Protein AF-A0AAP2K8S1-F1 (afdb_monomer)

pLDDT: mean 81.0, std 13.33, range [36.81, 93.19]

Secondary structure (DSSP, 8-state):
----------PPPTT--HHHHHHHHHHHHHHHTHHHHHHHHSS---HHHHHHHHHHHHHHHH--

Mean predicted aligned error: 8.05 Å

Structure (mmCIF, N/CA/C/O backbone):
data_AF-A0AAP2K8S1-F1
#
_entry.id   AF-A0AAP2K8S1-F1
#
loop_
_atom_site.group_PDB
_atom_site.id
_atom_site.type_symbol
_atom_site.label_atom_id
_atom_site.label_alt_id
_atom_site.label_comp_id
_atom_site.label_asym_id
_atom_site.label_entity_id
_atom_site.label_seq_id
_atom_site.pdbx_PDB_ins_code
_atom_site.Cartn_x
_atom_site.Cartn_y
_atom_site.Cartn_z
_atom_site.occupancy
_atom_site.B_iso_or_equiv
_atom_site.auth_seq_id
_atom_s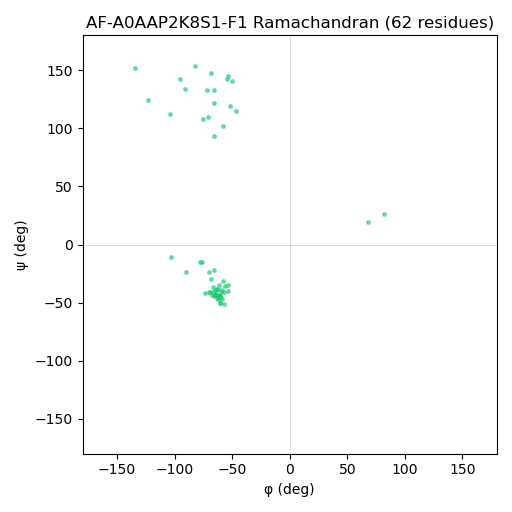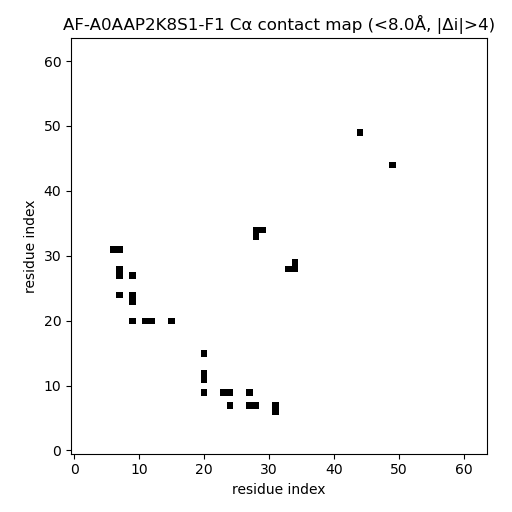ite.auth_comp_id
_atom_site.auth_asym_id
_atom_site.auth_atom_id
_atom_site.pdbx_PDB_model_num
ATOM 1 N N . MET A 1 1 ? -17.077 -17.921 -4.959 1.00 36.81 1 MET A N 1
ATOM 2 C CA . MET A 1 1 ? -15.624 -18.135 -4.746 1.00 36.81 1 MET A CA 1
ATOM 3 C C . MET A 1 1 ? -14.889 -16.845 -5.092 1.00 36.81 1 MET A C 1
ATOM 5 O O . MET A 1 1 ? -15.089 -16.332 -6.184 1.00 36.81 1 MET A O 1
ATOM 9 N N . LYS A 1 2 ? -14.128 -16.240 -4.167 1.00 41.81 2 LYS A N 1
ATOM 10 C CA . LYS A 1 2 ? -13.388 -15.001 -4.471 1.00 41.81 2 LYS A CA 1
ATOM 11 C C . LYS A 1 2 ? -12.179 -15.369 -5.326 1.00 41.81 2 LYS A C 1
ATOM 13 O O . LYS A 1 2 ? -11.264 -16.011 -4.825 1.00 41.81 2 LYS A O 1
ATOM 18 N N . GLY A 1 3 ? -12.241 -15.012 -6.609 1.00 41.97 3 GLY A N 1
ATOM 19 C CA . GLY A 1 3 ? -11.209 -15.305 -7.596 1.00 41.97 3 GLY A CA 1
ATOM 20 C C . GLY A 1 3 ? -9.822 -14.893 -7.113 1.00 41.97 3 GLY A C 1
ATOM 21 O O . GLY A 1 3 ? -9.653 -13.856 -6.467 1.00 41.97 3 GLY A O 1
ATOM 22 N N . VAL A 1 4 ? -8.841 -15.740 -7.419 1.00 46.47 4 VAL A N 1
ATOM 23 C CA . VAL A 1 4 ? -7.417 -15.490 -7.203 1.00 46.47 4 VAL A CA 1
ATOM 24 C C . VAL A 1 4 ? -7.100 -14.082 -7.716 1.00 46.47 4 VAL A C 1
ATOM 26 O O . VAL A 1 4 ? -7.244 -13.799 -8.905 1.00 46.47 4 VAL A O 1
ATOM 29 N N . LYS A 1 5 ? -6.718 -13.170 -6.813 1.00 55.78 5 LYS A N 1
ATOM 30 C CA . LYS A 1 5 ? -6.238 -11.826 -7.165 1.00 55.78 5 LYS A CA 1
ATOM 31 C C . LYS A 1 5 ? -5.027 -12.028 -8.088 1.00 55.78 5 LYS A C 1
ATOM 33 O O . LYS A 1 5 ? -3.957 -12.388 -7.604 1.00 55.78 5 LYS A O 1
ATOM 38 N N . LYS A 1 6 ? -5.189 -11.855 -9.407 1.00 55.22 6 LYS A N 1
ATOM 39 C CA . LYS A 1 6 ? -4.071 -11.890 -10.368 1.00 55.22 6 LYS A CA 1
ATOM 40 C C . LYS A 1 6 ? -2.998 -10.916 -9.871 1.00 55.22 6 LYS A C 1
ATOM 42 O O . LYS A 1 6 ? -3.279 -9.726 -9.724 1.00 55.22 6 LYS A O 1
ATOM 47 N N . MET A 1 7 ? -1.793 -11.418 -9.581 1.00 63.62 7 MET A N 1
ATOM 48 C CA . MET A 1 7 ? -0.640 -10.559 -9.302 1.00 63.62 7 MET A CA 1
ATOM 49 C C . MET A 1 7 ? -0.455 -9.574 -10.459 1.00 63.62 7 MET A C 1
ATOM 51 O O . MET A 1 7 ? -0.721 -9.911 -11.616 1.00 63.62 7 MET A O 1
ATOM 55 N N . SER A 1 8 ? -0.027 -8.347 -10.156 1.00 66.81 8 SER A N 1
ATOM 56 C CA . SER A 1 8 ? 0.138 -7.305 -11.167 1.00 66.81 8 SER A CA 1
ATOM 57 C C . SER A 1 8 ? 1.258 -7.668 -12.147 1.00 66.81 8 SER A C 1
ATOM 59 O O . SER A 1 8 ? 2.428 -7.375 -11.900 1.00 66.81 8 SER A O 1
ATOM 61 N N . LYS A 1 9 ? 0.909 -8.300 -13.272 1.00 71.69 9 LYS A N 1
ATOM 62 C CA . LYS A 1 9 ? 1.836 -8.565 -14.376 1.00 71.69 9 LYS A CA 1
ATOM 63 C C . LYS A 1 9 ? 2.153 -7.242 -15.075 1.00 71.69 9 LYS A C 1
ATOM 65 O O . LYS A 1 9 ? 1.286 -6.666 -15.726 1.00 71.69 9 LYS A O 1
ATOM 70 N N . THR A 1 10 ? 3.384 -6.758 -14.925 1.00 74.06 10 THR A N 1
ATOM 71 C CA . THR A 1 10 ? 3.880 -5.568 -15.633 1.00 74.06 10 THR A CA 1
ATOM 72 C C . THR A 1 10 ? 4.788 -6.042 -16.757 1.00 74.06 10 THR A C 1
ATOM 74 O O . THR A 1 10 ? 5.837 -6.615 -16.494 1.00 74.06 10 THR A O 1
ATOM 77 N N . VAL A 1 11 ? 4.360 -5.853 -18.005 1.00 79.88 11 VAL A N 1
ATOM 78 C CA . VAL A 1 11 ? 5.187 -6.133 -19.186 1.00 79.88 11 VAL A CA 1
ATOM 7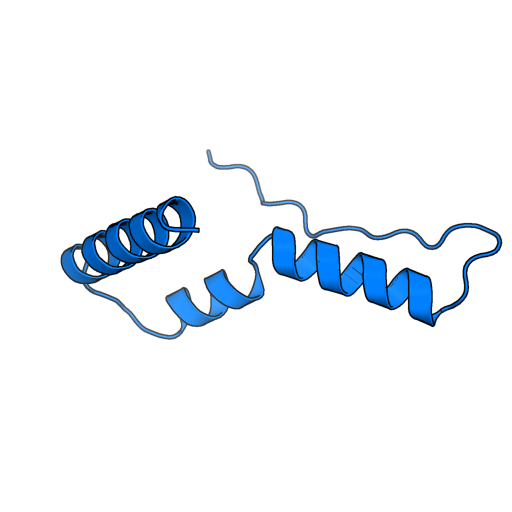9 C C . VAL A 1 11 ? 5.946 -4.853 -19.554 1.00 79.88 11 VAL A C 1
ATOM 81 O O . VAL A 1 11 ? 5.364 -3.757 -19.538 1.00 79.88 11 VAL A O 1
ATOM 84 N N . VAL A 1 12 ? 7.247 -4.987 -19.818 1.00 80.12 12 VAL A N 1
ATOM 85 C CA . VAL A 1 12 ? 8.118 -3.890 -20.266 1.00 80.12 12 VAL A CA 1
ATOM 86 C C . VAL A 1 12 ? 7.755 -3.541 -21.707 1.00 80.12 12 VAL A C 1
ATOM 88 O O . VAL A 1 12 ? 7.560 -4.436 -22.531 1.00 80.12 12 VAL A O 1
ATOM 91 N N . ARG A 1 13 ? 7.593 -2.251 -22.008 1.00 80.94 13 ARG A N 1
ATOM 92 C CA . ARG A 1 13 ? 7.279 -1.798 -23.369 1.00 80.94 13 ARG A CA 1
ATOM 93 C C . ARG A 1 13 ? 8.564 -1.710 -24.197 1.00 80.94 13 ARG A C 1
ATOM 95 O O . ARG A 1 13 ? 9.642 -1.495 -23.653 1.00 80.94 13 ARG A O 1
ATOM 102 N N . LYS A 1 14 ? 8.453 -1.856 -25.521 1.00 67.62 14 LYS A N 1
ATOM 103 C CA . LYS A 1 14 ? 9.570 -1.569 -26.434 1.00 67.62 14 LYS A CA 1
ATOM 104 C C . LYS A 1 14 ? 9.855 -0.059 -26.347 1.00 67.62 14 LYS A C 1
ATOM 106 O O . LYS A 1 14 ? 8.932 0.718 -26.573 1.00 67.62 14 LYS A O 1
ATOM 111 N N . ASN A 1 15 ? 11.081 0.322 -25.978 1.00 74.25 15 ASN A N 1
ATOM 112 C CA . ASN A 1 15 ? 11.564 1.696 -25.717 1.00 74.25 15 ASN A CA 1
ATOM 113 C C . ASN A 1 15 ? 11.264 2.301 -24.328 1.00 74.25 15 ASN A C 1
ATOM 115 O O . ASN A 1 15 ? 11.211 3.519 -24.191 1.00 74.25 15 ASN A O 1
ATOM 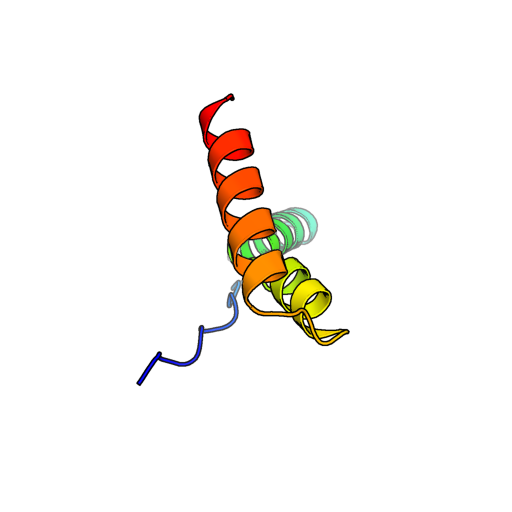119 N N . GLU A 1 16 ? 11.084 1.490 -23.284 1.00 77.19 16 GLU A N 1
ATOM 120 C CA . GLU A 1 16 ? 11.095 2.002 -21.903 1.00 77.19 16 GLU A CA 1
ATOM 121 C C . GLU A 1 16 ? 12.467 1.870 -21.241 1.00 77.19 16 GLU A C 1
ATOM 123 O O . GLU A 1 16 ? 13.139 0.848 -21.383 1.00 77.19 16 GLU A O 1
ATOM 128 N N . SER A 1 17 ? 12.828 2.877 -20.440 1.00 82.88 17 SER A N 1
ATOM 129 C CA . SER A 1 17 ? 13.915 2.754 -19.470 1.00 82.88 17 SER A CA 1
ATOM 130 C C . SER A 1 17 ? 13.524 1.789 -18.344 1.00 82.88 17 SER A C 1
ATOM 132 O O . SER A 1 17 ? 12.355 1.704 -17.941 1.00 82.88 17 SER A O 1
ATOM 134 N N . LEU A 1 18 ? 14.518 1.082 -17.803 1.00 82.88 18 LEU A N 1
ATOM 135 C CA . LEU A 1 18 ? 14.361 0.159 -16.678 1.00 82.88 18 LEU A CA 1
ATOM 136 C C . LEU A 1 18 ? 13.685 0.833 -15.471 1.00 82.88 18 LEU A C 1
ATOM 138 O O . LEU A 1 18 ? 12.803 0.243 -14.841 1.00 82.88 18 LEU A O 1
ATOM 142 N N . ASP A 1 19 ? 14.045 2.085 -15.190 1.00 85.75 19 ASP A N 1
ATOM 143 C CA . ASP A 1 19 ? 13.514 2.838 -14.051 1.00 85.75 19 ASP A CA 1
ATOM 144 C C . ASP A 1 19 ? 12.019 3.138 -14.188 1.00 85.75 19 ASP A C 1
ATOM 146 O O . ASP A 1 19 ? 11.260 3.048 -13.214 1.00 85.75 19 ASP A O 1
ATOM 150 N N . ASP A 1 20 ? 11.552 3.418 -15.405 1.00 85.69 20 ASP A N 1
ATOM 151 C CA . ASP A 1 20 ? 10.135 3.658 -15.665 1.00 85.69 20 ASP A CA 1
ATOM 152 C C . ASP A 1 20 ? 9.309 2.379 -15.536 1.00 85.69 20 ASP A C 1
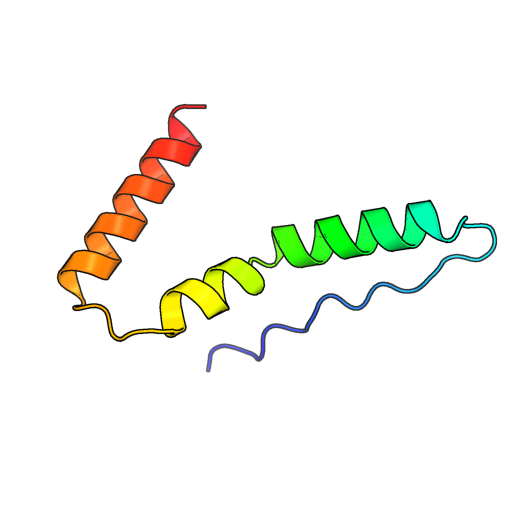ATOM 154 O O . ASP A 1 20 ? 8.231 2.386 -14.923 1.00 85.69 20 ASP A O 1
ATOM 158 N N . ALA A 1 21 ? 9.833 1.254 -16.027 1.00 85.25 21 ALA A N 1
ATOM 159 C CA . ALA A 1 21 ? 9.215 -0.050 -15.821 1.00 85.25 21 ALA A CA 1
ATOM 160 C C . ALA A 1 21 ? 9.123 -0.395 -14.321 1.00 85.25 21 ALA A C 1
ATOM 162 O O . ALA A 1 21 ? 8.061 -0.816 -13.841 1.00 85.25 21 ALA A O 1
ATOM 163 N N . LEU A 1 22 ? 10.188 -0.133 -13.552 1.00 86.88 22 LEU A N 1
ATOM 164 C CA . LEU A 1 22 ? 10.217 -0.353 -12.106 1.00 86.88 22 LEU A CA 1
ATOM 165 C C . LEU A 1 22 ? 9.214 0.543 -11.371 1.00 86.88 22 LEU A C 1
ATOM 167 O O . LEU A 1 22 ? 8.514 0.091 -10.458 1.00 86.88 22 LEU A O 1
ATOM 171 N N . ARG A 1 23 ? 9.086 1.805 -11.785 1.00 87.94 23 ARG A N 1
ATOM 172 C CA . ARG A 1 23 ? 8.113 2.745 -11.220 1.00 87.94 23 ARG A CA 1
ATOM 173 C C . ARG A 1 23 ? 6.677 2.280 -11.462 1.00 87.94 23 ARG A C 1
ATOM 175 O O . ARG A 1 23 ? 5.862 2.318 -10.533 1.00 87.94 23 ARG A O 1
ATOM 182 N N . ARG A 1 24 ? 6.356 1.801 -12.672 1.00 86.19 24 ARG A N 1
ATOM 183 C CA . ARG A 1 24 ? 5.032 1.228 -12.990 1.00 86.19 24 ARG A CA 1
ATOM 184 C C . ARG A 1 24 ? 4.748 -0.012 -12.148 1.00 86.19 24 ARG A C 1
ATOM 186 O O . ARG A 1 24 ? 3.665 -0.108 -11.569 1.00 86.19 24 ARG A O 1
ATOM 193 N N . PHE A 1 25 ? 5.729 -0.900 -12.005 1.00 85.38 25 PHE A N 1
ATOM 194 C CA . PHE A 1 25 ? 5.607 -2.086 -11.164 1.00 85.38 25 PHE A CA 1
ATOM 195 C C . PHE A 1 25 ? 5.351 -1.727 -9.691 1.00 85.38 25 PHE A C 1
ATOM 197 O O . PHE A 1 25 ? 4.364 -2.184 -9.109 1.00 85.38 25 PHE A O 1
AT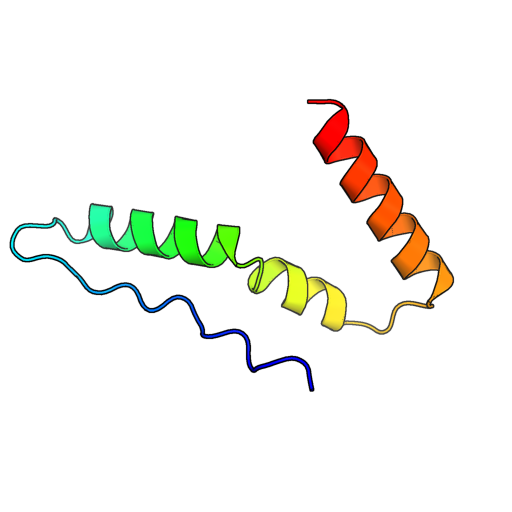OM 204 N N . LYS A 1 26 ? 6.155 -0.831 -9.099 1.00 87.81 26 LYS A N 1
ATOM 205 C CA . LYS A 1 26 ? 5.981 -0.366 -7.707 1.00 87.81 26 LYS A CA 1
ATOM 206 C C . LYS A 1 26 ? 4.596 0.249 -7.473 1.00 87.81 26 LYS A C 1
ATOM 208 O O . LYS A 1 26 ? 3.957 -0.033 -6.453 1.00 87.81 26 LYS A O 1
ATOM 213 N N . ARG A 1 27 ? 4.088 1.041 -8.427 1.00 87.00 27 ARG A N 1
ATOM 214 C CA . ARG A 1 27 ? 2.723 1.598 -8.377 1.00 87.00 27 ARG A CA 1
ATOM 215 C C . ARG A 1 27 ? 1.658 0.505 -8.447 1.00 87.00 27 ARG A C 1
ATOM 217 O O . ARG A 1 27 ? 0.703 0.548 -7.673 1.00 87.00 27 ARG A O 1
ATOM 224 N N . ALA A 1 28 ? 1.820 -0.480 -9.328 1.00 85.75 28 ALA A N 1
ATOM 225 C CA . ALA A 1 28 ? 0.871 -1.579 -9.476 1.00 85.75 28 ALA A CA 1
ATOM 226 C C . ALA A 1 28 ? 0.793 -2.456 -8.211 1.00 85.75 28 ALA A C 1
ATOM 228 O O . ALA A 1 28 ? -0.309 -2.744 -7.740 1.00 85.75 28 ALA A O 1
ATOM 229 N N . VAL A 1 29 ? 1.938 -2.785 -7.602 1.00 86.94 29 VAL A N 1
ATOM 230 C CA . VAL A 1 29 ? 2.026 -3.529 -6.331 1.00 86.94 29 VAL A CA 1
ATOM 231 C C . VAL A 1 29 ? 1.376 -2.748 -5.187 1.00 86.94 29 VAL A C 1
ATOM 233 O O . VAL A 1 29 ? 0.550 -3.286 -4.446 1.00 86.94 29 VAL A O 1
ATOM 236 N N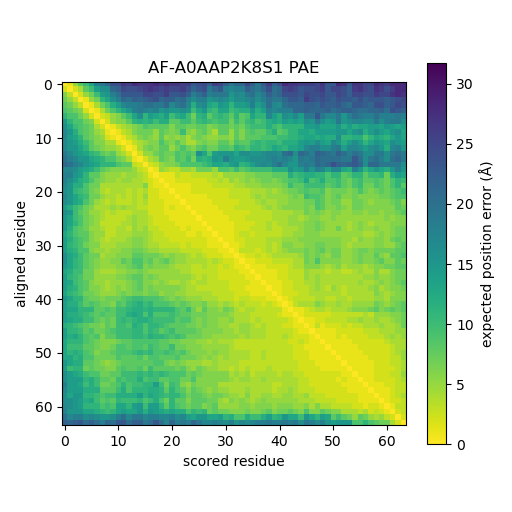 . THR A 1 30 ? 1.683 -1.453 -5.079 1.00 86.38 30 THR A N 1
ATOM 237 C CA . THR A 1 30 ? 1.087 -0.573 -4.060 1.00 86.38 30 THR A CA 1
ATOM 238 C C . THR A 1 30 ? -0.431 -0.479 -4.220 1.00 86.38 30 THR A C 1
ATOM 240 O O . THR A 1 30 ? -1.162 -0.622 -3.240 1.00 86.38 30 THR A O 1
ATOM 243 N N . LYS A 1 31 ? -0.924 -0.315 -5.456 1.00 84.25 31 LYS A N 1
ATOM 244 C CA . LYS A 1 31 ? -2.361 -0.255 -5.767 1.00 84.25 31 LYS A CA 1
ATOM 245 C C . LYS A 1 31 ? -3.077 -1.572 -5.463 1.00 84.25 31 LYS A C 1
ATOM 247 O O . LYS A 1 31 ? -4.197 -1.553 -4.957 1.00 84.25 31 LYS A O 1
ATOM 252 N N . ALA A 1 32 ? -2.443 -2.711 -5.742 1.00 85.06 32 ALA A N 1
ATOM 253 C CA . ALA A 1 32 ? -2.996 -4.027 -5.424 1.00 85.06 32 ALA A CA 1
ATOM 254 C C . ALA A 1 32 ? -3.111 -4.271 -3.904 1.00 85.06 32 ALA A C 1
ATOM 256 O O . ALA A 1 32 ? -3.910 -5.108 -3.461 1.00 85.06 32 ALA A O 1
ATOM 257 N N . GLY A 1 33 ? -2.330 -3.529 -3.108 1.00 82.81 33 GLY A N 1
ATOM 258 C CA . GLY A 1 33 ? -2.331 -3.595 -1.650 1.00 82.81 33 GLY A CA 1
ATOM 259 C C . GLY A 1 33 ? -1.782 -4.911 -1.104 1.00 82.81 33 GLY A C 1
ATOM 260 O O . GLY A 1 33 ? -2.070 -5.244 0.042 1.00 82.81 33 GLY A O 1
ATOM 261 N N . THR A 1 34 ? -1.018 -5.662 -1.905 1.00 84.12 34 THR A N 1
ATOM 262 C CA . THR A 1 34 ? -0.489 -6.990 -1.548 1.00 84.12 34 THR A CA 1
ATOM 263 C C . THR A 1 34 ? 0.378 -6.929 -0.295 1.00 84.12 34 THR A C 1
ATOM 265 O O . THR A 1 34 ? 0.131 -7.671 0.647 1.00 84.12 34 THR A O 1
ATOM 268 N N . LEU A 1 35 ? 1.301 -5.967 -0.213 1.00 83.62 35 LEU A N 1
ATOM 269 C CA . LEU A 1 35 ? 2.153 -5.773 0.969 1.00 83.62 35 LEU A CA 1
ATOM 270 C C . LEU A 1 35 ? 1.351 -5.402 2.227 1.00 83.62 35 LEU A C 1
ATOM 272 O O . LEU A 1 35 ? 1.646 -5.877 3.321 1.00 83.62 35 LEU A O 1
ATOM 276 N N . GLN A 1 36 ? 0.309 -4.574 2.088 1.00 85.81 36 GLN A N 1
ATOM 277 C CA . GLN A 1 36 ? -0.569 -4.231 3.214 1.00 85.81 36 GLN A CA 1
ATOM 278 C C . GLN A 1 36 ? -1.408 -5.427 3.673 1.00 85.81 36 GLN A C 1
ATOM 280 O O . GLN A 1 36 ? -1.802 -5.492 4.834 1.00 85.81 36 GLN A O 1
ATOM 285 N N . GLU A 1 37 ? -1.740 -6.334 2.759 1.00 85.31 37 GLU A N 1
ATOM 286 C CA . GLU A 1 37 ? -2.492 -7.546 3.054 1.00 85.31 37 GLU A CA 1
ATOM 287 C C . GLU A 1 37 ? -1.631 -8.570 3.794 1.00 85.31 37 GLU A C 1
ATOM 289 O O . GLU A 1 37 ? -2.104 -9.117 4.787 1.00 85.31 37 GLU A O 1
ATOM 294 N N . THR A 1 38 ? -0.368 -8.749 3.395 1.00 87.25 38 THR A N 1
ATOM 295 C CA . THR A 1 38 ? 0.597 -9.592 4.116 1.00 87.25 38 THR A CA 1
ATOM 296 C C . THR A 1 38 ? 0.765 -9.126 5.560 1.00 87.25 38 THR A C 1
ATOM 298 O O . THR A 1 38 ? 0.510 -9.902 6.473 1.00 87.25 38 THR A O 1
ATOM 301 N N . ARG A 1 39 ? 1.025 -7.829 5.781 1.00 87.00 39 ARG A N 1
ATOM 302 C CA . ARG A 1 39 ? 1.177 -7.254 7.134 1.00 87.00 39 ARG A CA 1
ATOM 303 C C . ARG A 1 39 ? -0.046 -7.447 8.035 1.00 87.00 39 ARG A C 1
ATOM 305 O O . ARG A 1 39 ? 0.074 -7.566 9.244 1.00 87.00 39 ARG A O 1
ATOM 312 N N . LYS A 1 40 ? -1.253 -7.479 7.460 1.00 85.75 40 L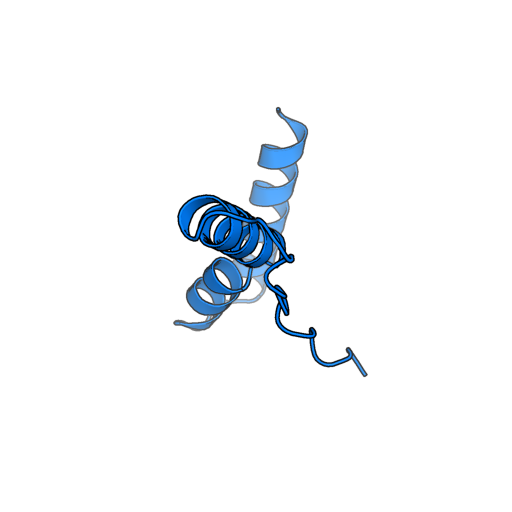YS A N 1
ATOM 313 C CA . LYS A 1 40 ? -2.502 -7.728 8.210 1.00 85.75 40 LYS A CA 1
ATOM 314 C C . LYS A 1 40 ? -2.726 -9.202 8.546 1.00 85.75 40 LYS A C 1
ATOM 316 O O . LYS A 1 40 ? -3.637 -9.498 9.312 1.00 85.75 40 LYS A O 1
ATOM 321 N N . ARG A 1 41 ? -1.992 -10.109 7.899 1.00 87.62 41 ARG A N 1
ATOM 322 C CA . ARG A 1 41 ? -2.086 -11.563 8.077 1.00 87.62 41 ARG A CA 1
ATOM 323 C C . ARG A 1 41 ? -0.943 -12.128 8.922 1.00 87.62 41 ARG A C 1
ATOM 325 O O . ARG A 1 41 ? -1.041 -13.284 9.304 1.00 87.62 41 ARG A O 1
ATOM 332 N N . GLU A 1 42 ? 0.093 -11.337 9.205 1.00 88.88 42 GLU A N 1
ATOM 333 C CA . GLU A 1 42 ? 1.247 -11.740 10.027 1.00 88.88 42 GLU A CA 1
ATOM 334 C C . GLU A 1 42 ? 0.838 -12.232 11.419 1.00 88.88 42 GLU A C 1
ATOM 336 O O . GLU A 1 42 ? 1.425 -13.175 11.936 1.00 88.88 42 GLU A O 1
ATOM 341 N N . PHE A 1 43 ? -0.200 -11.640 12.008 1.00 89.75 43 PHE A N 1
ATOM 342 C CA . PHE A 1 43 ? -0.742 -12.055 13.296 1.00 89.75 43 PHE A CA 1
ATOM 343 C C . PHE A 1 43 ? -2.265 -12.136 13.249 1.00 89.75 43 PHE A C 1
ATOM 345 O O . PHE A 1 43 ? -2.933 -11.429 12.485 1.00 89.75 43 PHE A O 1
ATOM 352 N N . TYR A 1 44 ? -2.830 -13.003 14.090 1.00 91.38 44 TYR A N 1
ATOM 353 C CA . TYR A 1 44 ? -4.274 -13.062 14.260 1.00 91.38 44 TYR A CA 1
ATOM 354 C C . TYR A 1 44 ? -4.788 -11.766 14.889 1.00 91.38 44 TYR A C 1
ATOM 356 O O . TYR A 1 44 ? -4.286 -11.288 15.904 1.00 91.38 44 TYR A O 1
ATOM 364 N N . GLU A 1 45 ? -5.847 -11.222 14.301 1.00 89.62 45 GLU A N 1
ATOM 365 C CA . GLU A 1 45 ? -6.532 -10.043 14.803 1.00 89.62 45 GLU A CA 1
ATOM 366 C C . GLU A 1 45 ? -8.006 -10.377 15.039 1.00 89.62 45 GLU A C 1
ATOM 368 O O . GLU A 1 45 ? -8.716 -10.815 14.127 1.00 89.62 45 GLU A O 1
ATOM 373 N N . LYS A 1 46 ? -8.484 -10.142 16.269 1.00 93.19 46 LYS A N 1
ATOM 374 C CA . LYS A 1 46 ? -9.879 -10.396 16.651 1.00 93.19 46 LYS A CA 1
ATOM 375 C C . LYS A 1 46 ? -10.837 -9.669 15.687 1.00 93.19 46 LYS A C 1
ATOM 377 O O . LYS A 1 46 ? -10.583 -8.510 15.336 1.00 93.19 46 LYS A O 1
ATOM 382 N N . PRO A 1 47 ? -11.990 -10.265 15.313 1.00 91.19 47 PRO A N 1
ATOM 383 C CA . PRO A 1 47 ? -12.900 -9.688 14.318 1.00 91.19 47 PRO A CA 1
ATOM 384 C C . PRO A 1 47 ? -13.332 -8.244 14.606 1.00 91.19 47 PRO A C 1
ATOM 386 O O . PRO A 1 47 ? -13.484 -7.451 13.676 1.00 91.19 47 PRO A O 1
ATOM 389 N N . SER A 1 48 ? -13.494 -7.884 15.884 1.00 92.12 48 SER A N 1
ATOM 390 C CA . SER A 1 48 ? -13.833 -6.518 16.308 1.00 92.12 48 SER A CA 1
ATOM 391 C C . SER A 1 48 ? -12.739 -5.504 15.946 1.00 92.12 48 SER A C 1
ATOM 393 O O . SER A 1 48 ? -13.022 -4.468 15.342 1.00 92.12 48 SER A O 1
ATOM 395 N N . VAL A 1 49 ? -11.471 -5.837 16.207 1.00 91.50 49 VAL A N 1
ATOM 396 C CA . VAL A 1 49 ? -10.326 -4.959 15.916 1.00 91.50 49 VAL A CA 1
ATOM 397 C C . VAL A 1 49 ? -10.158 -4.786 14.404 1.00 91.50 49 VAL A C 1
ATOM 399 O O . VAL A 1 49 ? -10.007 -3.664 13.919 1.00 91.50 49 VAL A O 1
ATOM 402 N N . LYS A 1 50 ? -10.337 -5.865 13.632 1.00 89.25 50 LYS A N 1
ATOM 403 C CA . LYS A 1 50 ? -10.330 -5.820 12.162 1.00 89.25 50 LYS A CA 1
ATOM 404 C C . LYS A 1 50 ? -11.422 -4.899 11.597 1.00 89.25 50 LYS A C 1
ATOM 406 O O . LYS A 1 50 ? -11.173 -4.155 10.644 1.00 89.25 50 LYS A O 1
ATOM 411 N N . ARG A 1 51 ? -12.634 -4.924 12.174 1.00 91.44 51 ARG A N 1
ATOM 412 C CA . ARG A 1 51 ? -13.741 -4.018 11.801 1.00 91.44 51 ARG A CA 1
ATOM 413 C C . ARG A 1 51 ? -13.410 -2.561 12.143 1.00 91.44 51 ARG A C 1
ATOM 415 O O . ARG A 1 51 ? -13.608 -1.700 11.286 1.00 91.44 51 ARG A O 1
ATOM 422 N N . LYS A 1 52 ? -12.844 -2.302 13.329 1.00 92.44 52 LYS A N 1
ATOM 423 C CA . LYS A 1 52 ? -12.401 -0.966 13.770 1.00 92.44 52 LYS A CA 1
ATOM 424 C C . LYS A 1 52 ? -11.317 -0.386 12.853 1.00 92.44 52 LYS A C 1
ATOM 426 O O . LYS A 1 52 ? -11.485 0.699 12.307 1.00 92.44 52 LYS A O 1
ATOM 431 N N . ARG A 1 53 ? -10.252 -1.141 12.566 1.00 88.94 53 ARG A N 1
ATOM 432 C CA . ARG A 1 53 ? -9.188 -0.696 11.646 1.00 88.94 53 ARG A CA 1
ATOM 433 C C . ARG A 1 53 ? -9.705 -0.430 10.230 1.00 88.94 53 ARG A C 1
ATOM 435 O O . ARG A 1 53 ? -9.236 0.491 9.560 1.00 88.94 53 ARG A O 1
ATOM 442 N N . LYS A 1 54 ? -10.684 -1.211 9.752 1.00 89.12 54 LYS A N 1
ATOM 443 C CA . LYS A 1 54 ? -11.314 -0.988 8.438 1.00 89.12 54 LYS A CA 1
ATOM 444 C C . LYS A 1 54 ? -12.099 0.328 8.395 1.00 89.12 54 LYS A C 1
ATOM 446 O O . LYS A 1 54 ? -11.983 1.047 7.402 1.00 89.12 54 LYS A O 1
ATOM 451 N N . SER A 1 55 ? -12.879 0.644 9.431 1.00 90.31 55 SER A N 1
ATOM 452 C CA . SER A 1 55 ? -13.664 1.886 9.477 1.00 90.31 55 SER A CA 1
ATOM 453 C C . SER A 1 55 ? -12.770 3.119 9.622 1.00 90.31 55 SER A C 1
ATOM 455 O O . SER A 1 55 ? -12.973 4.102 8.910 1.00 90.31 55 SER A O 1
ATOM 457 N N . GLU A 1 56 ? -11.725 3.048 10.447 1.00 91.88 56 GLU A N 1
ATOM 458 C CA . GLU A 1 56 ? -10.722 4.111 10.582 1.00 91.88 56 GLU A CA 1
ATOM 459 C C . GLU A 1 56 ? -9.990 4.381 9.263 1.00 91.88 56 GLU A C 1
ATOM 461 O O . GLU A 1 56 ? -9.863 5.534 8.850 1.00 91.88 56 GLU A O 1
ATOM 466 N N . ALA A 1 57 ? -9.562 3.329 8.556 1.00 88.62 57 ALA A N 1
ATOM 467 C CA . ALA A 1 57 ? -8.913 3.471 7.255 1.00 88.62 57 ALA A CA 1
ATOM 468 C C . ALA A 1 57 ? -9.843 4.102 6.203 1.00 88.62 57 ALA A C 1
ATOM 470 O O . ALA A 1 57 ? -9.388 4.909 5.395 1.00 88.62 57 ALA A O 1
ATOM 471 N N . ALA A 1 58 ? -11.137 3.764 6.211 1.00 90.12 58 ALA A N 1
ATOM 472 C CA . ALA A 1 58 ? -12.119 4.370 5.313 1.00 90.12 58 ALA A CA 1
ATOM 473 C C . ALA A 1 58 ? -12.349 5.856 5.630 1.00 90.12 58 ALA A C 1
ATOM 475 O O . ALA A 1 58 ? -12.352 6.678 4.718 1.00 90.12 58 ALA A O 1
ATOM 476 N N . ARG A 1 59 ? -12.466 6.217 6.917 1.00 92.12 59 ARG A N 1
ATOM 477 C CA . ARG A 1 59 ? -12.588 7.619 7.350 1.00 92.12 59 ARG A CA 1
ATOM 478 C C . ARG A 1 59 ? -11.366 8.441 6.951 1.00 92.12 59 ARG A C 1
ATOM 480 O O . ARG A 1 59 ? -11.529 9.519 6.394 1.00 92.12 59 ARG A O 1
ATOM 487 N N . LYS A 1 60 ? -10.155 7.912 7.166 1.00 88.69 60 LYS A N 1
ATOM 488 C CA . LYS A 1 60 ? -8.909 8.576 6.750 1.00 88.69 60 LYS A CA 1
ATOM 489 C C . LYS A 1 60 ? -8.863 8.829 5.241 1.00 88.69 60 LYS A C 1
ATOM 491 O O . LYS A 1 60 ? -8.446 9.902 4.849 1.00 88.69 60 LYS A O 1
ATOM 496 N N . ARG A 1 61 ? -9.338 7.897 4.405 1.00 86.00 61 ARG A N 1
ATOM 497 C CA . ARG A 1 61 ? -9.411 8.094 2.942 1.00 86.00 61 ARG A CA 1
ATOM 498 C C . ARG A 1 61 ? -10.460 9.110 2.486 1.00 86.00 61 ARG A C 1
ATOM 500 O O . ARG A 1 61 ? -10.343 9.577 1.371 1.00 86.00 61 ARG A O 1
ATOM 507 N N . LYS A 1 62 ? -11.501 9.368 3.285 1.00 84.44 62 LYS A N 1
ATOM 508 C CA . LYS A 1 62 ? -12.578 10.321 2.952 1.00 84.44 62 LYS A CA 1
ATOM 509 C C . LYS A 1 62 ? -12.268 11.744 3.432 1.00 84.44 62 LYS A C 1
ATOM 511 O O . LYS A 1 62 ? -12.860 12.693 2.941 1.00 84.44 62 LYS A O 1
ATOM 516 N N . LYS A 1 63 ? -11.403 11.879 4.443 1.00 80.25 63 LYS A N 1
ATOM 517 C CA . LYS A 1 63 ? -11.028 13.171 5.037 1.00 80.25 63 LYS A CA 1
ATOM 518 C C . LYS A 1 63 ? -10.051 13.974 4.158 1.00 80.25 63 LYS A C 1
ATOM 520 O O . LYS A 1 63 ? -9.878 15.159 4.414 1.00 80.25 63 LYS A O 1
ATOM 525 N N . PHE A 1 64 ? -9.433 13.338 3.166 1.00 56.94 64 PHE A N 1
ATOM 526 C CA . PHE A 1 64 ? -8.522 13.954 2.203 1.00 56.94 64 PHE A CA 1
ATOM 527 C C . PHE A 1 64 ? -9.062 13.767 0.792 1.00 56.94 64 PHE A C 1
ATOM 529 O O . PHE A 1 64 ? -9.625 12.674 0.544 1.00 56.94 64 PHE A O 1
#

Sequence (64 aa):
MKGVKKMSKTVVRKNESLDDALRRFKRAVTKAGTLQETRKREFYEKPSVKRKRKSEAARKRKKF

Solvent-accessible surface area (backbone atoms only — not comparable to full-atom values): 4125 Å² total; per-residue (Å²): 130,87,71,81,78,75,73,80,82,71,79,79,59,95,90,60,56,71,67,58,49,50,49,52,43,54,50,43,47,59,72,70,37,54,69,63,50,52,66,63,60,74,52,93,67,59,71,67,58,53,52,50,56,51,52,53,55,51,51,60,62,68,77,100

Radius of gyration: 16.19 Å; Cα contacts (8 Å, |Δi|>4): 16; chains: 1; bounding box: 30×32×43 Å

InterPro domains:
  IPR001911 Small ribosomal subunit protein bS21 [MF_00358] (7-63)
  IPR001911 Small ribosomal subunit protein bS21 [PF01165] (11-62)
  IPR001911 Small ribosomal subunit protein bS21 [PR00976] (11-19)
  IPR001911 Small ribosomal subunit protein bS21 [PR00976] (19-28)
  IPR001911 Small ribosomal subunit protein bS21 [PR00976] (31-41)
  IPR001911 Small ribosomal subunit protein bS21 [PR00976] (43-53)
  IPR001911 Small ribosomal subunit protein bS21 [PTHR21109] (11-63)
  IPR001911 Small ribosomal subunit protein bS21 [TIGR00030] (9-62)
  IPR018278 Small ribosomal subunit protein bS21, conserved site [PS01181] (19-31)
  IPR038380 Small ribosomal subunit protein bS21 superfamily [G3DSA:1.20.5.1150] (22-63)

Foldseek 3Di:
DPDDP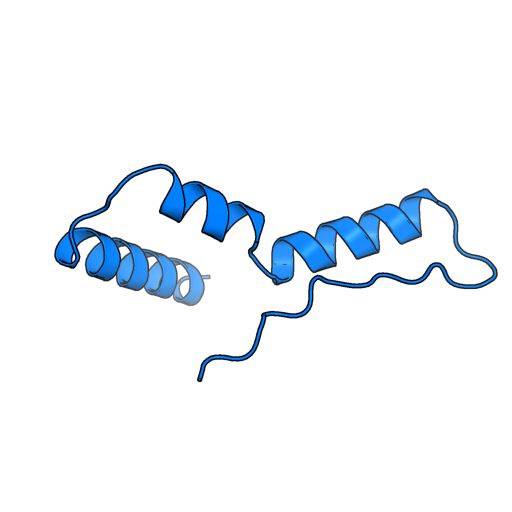PQDDQDDDDPDDPVVSVVVNVVSCVVSCPVVVVVCVVDDDDPVVVVVVVVVVVVVVVVD

Nearest PDB structures (foldseek):
  6osq-assembly1_z  TM=8.296E-01  e=5.768E-03  Escherichia coli
  6nf8-assembly1_U  TM=6.690E-01  e=3.611E-02  Bos taurus
  7nql-assembly1_AU  TM=6.715E-01  e=5.918E-02  Sus scrofa
  8any-assembly1_AQ  TM=6.777E-01  e=9.037E-02  Homo sapiens
  8trh-assembly1_S  TM=1.878E-01  e=9.514E+00  Homo sapiens

Organism: Streptococcus anginosus (NCBI:txid1328)